Protein AF-A0A3D0UUD9-F1 (afdb_monomer_lite)

Sequence (102 aa):
MFSGERPNFPSEQTPTDGQTPPSLDQAPTDDTTTQDTVSNADTIKKLTINQNCIGCGKCAMIASSNFAMQGNKAVVISQDNTDSQSVQHTIRGCHANAISLA

Secondary structure (DSSP, 8-state):
--------PPP---------PPPP----------------------EEE-TT-----HHHHH-TTTEEEETTEEEE---TTTTSHHHHHHHHT-TT--EEE-

Structure (mmCIF, N/CA/C/O backbone):
data_AF-A0A3D0UUD9-F1
#
_entry.id   AF-A0A3D0UUD9-F1
#
loop_
_atom_site.group_PDB
_atom_site.id
_atom_site.type_symbol
_atom_site.label_atom_id
_atom_site.label_alt_id
_atom_site.label_comp_id
_atom_site.label_asym_id
_atom_site.label_entity_id
_atom_site.label_seq_id
_atom_site.pdbx_PDB_ins_code
_atom_site.Cartn_x
_atom_site.Cartn_y
_atom_site.Cartn_z
_atom_site.occupancy
_atom_site.B_iso_or_equiv
_atom_site.auth_seq_id
_atom_site.auth_comp_id
_atom_site.auth_asym_id
_atom_site.auth_atom_id
_atom_site.pdbx_PDB_model_num
ATOM 1 N N . MET A 1 1 ? -6.315 -57.611 -45.347 1.00 50.50 1 MET A N 1
ATOM 2 C CA . MET A 1 1 ? -7.318 -56.545 -45.543 1.00 50.50 1 MET A CA 1
ATOM 3 C C . MET A 1 1 ? -6.938 -55.411 -44.604 1.00 50.50 1 MET A C 1
ATOM 5 O O . MET A 1 1 ? -7.235 -55.498 -43.424 1.00 50.50 1 MET A O 1
ATOM 9 N N . PHE A 1 2 ? -6.156 -54.442 -45.084 1.00 52.19 2 PHE A N 1
ATOM 10 C CA . PHE A 1 2 ? -5.726 -53.276 -44.303 1.00 52.19 2 PHE A CA 1
ATOM 11 C C . PHE A 1 2 ? -6.462 -52.050 -44.848 1.00 52.19 2 PHE A C 1
ATOM 13 O O . PHE A 1 2 ? -5.993 -51.407 -45.783 1.00 52.19 2 PHE A O 1
ATOM 20 N N . SER A 1 3 ? -7.639 -51.782 -44.290 1.00 62.59 3 SER A N 1
ATOM 21 C CA . SER A 1 3 ? -8.308 -50.482 -44.380 1.00 62.59 3 SER A CA 1
ATOM 22 C C . SER A 1 3 ? -7.823 -49.682 -43.161 1.00 62.59 3 SER A C 1
ATOM 24 O O . SER A 1 3 ? -7.907 -50.189 -42.052 1.00 62.59 3 SER A O 1
ATOM 26 N N . GLY A 1 4 ? -7.206 -48.507 -43.231 1.00 56.56 4 GLY A N 1
ATOM 27 C CA . GLY A 1 4 ? -7.111 -47.563 -44.331 1.00 56.56 4 GLY A CA 1
ATOM 28 C C . GLY A 1 4 ? -7.879 -46.282 -44.027 1.00 56.56 4 GLY A C 1
ATOM 29 O O . GLY A 1 4 ? -8.620 -45.858 -44.893 1.00 56.56 4 GLY A O 1
ATOM 30 N N . GLU A 1 5 ? -7.696 -45.659 -42.856 1.00 63.53 5 GLU A N 1
ATOM 31 C CA . GLU A 1 5 ? -8.271 -44.341 -42.541 1.00 63.53 5 GLU A CA 1
ATOM 32 C C . GLU A 1 5 ? -7.233 -43.480 -41.799 1.00 63.53 5 GLU A C 1
ATOM 34 O O . GLU A 1 5 ? -6.919 -43.692 -40.629 1.00 63.53 5 GLU A O 1
ATOM 39 N N . ARG A 1 6 ? -6.637 -42.526 -42.527 1.00 69.38 6 ARG A N 1
ATOM 40 C CA . ARG A 1 6 ? -5.805 -41.447 -41.975 1.00 69.38 6 ARG A CA 1
ATOM 41 C C . ARG A 1 6 ? -6.721 -40.282 -41.571 1.00 69.38 6 ARG A C 1
ATOM 43 O O . ARG A 1 6 ? -7.624 -39.964 -42.345 1.00 69.38 6 ARG A O 1
ATOM 50 N N . PRO A 1 7 ? -6.486 -39.603 -40.435 1.00 66.56 7 PRO A N 1
ATOM 51 C CA . PRO A 1 7 ? -7.239 -38.407 -40.080 1.00 66.56 7 PRO A CA 1
ATOM 52 C C . PRO A 1 7 ? -6.944 -37.259 -41.057 1.00 66.56 7 PRO A C 1
ATOM 54 O O . PRO A 1 7 ? -5.792 -36.920 -41.331 1.00 66.56 7 PRO A O 1
ATOM 57 N N . ASN A 1 8 ? -8.023 -36.692 -41.590 1.00 67.06 8 ASN A N 1
ATOM 58 C CA . ASN A 1 8 ? -8.057 -35.522 -42.456 1.00 67.06 8 ASN A CA 1
ATOM 59 C C . ASN A 1 8 ? -7.814 -34.267 -41.595 1.00 67.06 8 ASN A C 1
ATOM 61 O O . ASN A 1 8 ? -8.669 -33.891 -40.796 1.00 67.06 8 ASN A O 1
ATOM 65 N N . PHE A 1 9 ? -6.629 -33.666 -41.711 1.00 65.50 9 PHE A N 1
ATOM 66 C CA . PHE A 1 9 ? -6.314 -32.361 -41.127 1.00 65.50 9 PHE A CA 1
ATOM 67 C C . PHE A 1 9 ? -6.690 -31.268 -42.138 1.00 65.50 9 PHE A C 1
ATOM 69 O O . PHE A 1 9 ? -6.114 -31.264 -43.229 1.00 65.50 9 PHE A O 1
ATOM 76 N N . PRO A 1 10 ? -7.606 -30.336 -41.821 1.00 66.75 10 PRO A N 1
ATOM 77 C CA . PRO A 1 10 ? -7.796 -29.157 -42.648 1.00 66.75 10 PRO A CA 1
ATOM 78 C C . PRO A 1 10 ? -6.597 -28.212 -42.504 1.00 66.75 10 PRO A C 1
ATOM 80 O O . PRO A 1 10 ? -6.147 -27.888 -41.405 1.00 66.75 10 PRO A O 1
ATOM 83 N N . SER A 1 11 ? -6.081 -27.836 -43.668 1.00 59.78 11 SER A N 1
ATOM 84 C CA . SER A 1 11 ? -4.912 -27.007 -43.917 1.00 59.78 11 SER A CA 1
ATOM 85 C C . SER A 1 11 ? -5.036 -25.578 -43.385 1.00 59.78 11 SER A C 1
ATOM 87 O O . SER A 1 11 ? -6.119 -25.001 -43.318 1.00 59.78 11 SER A O 1
ATOM 89 N N . GLU A 1 12 ? -3.865 -25.035 -43.066 1.00 50.22 12 GLU A N 1
ATOM 90 C CA . GLU A 1 12 ? -3.524 -23.638 -42.818 1.00 50.22 12 GLU A CA 1
ATOM 91 C C . GLU A 1 12 ? -4.393 -22.608 -43.556 1.00 50.22 12 GLU A C 1
ATOM 93 O O . GLU A 1 12 ? -4.534 -22.643 -44.778 1.00 50.22 12 GLU A O 1
ATOM 98 N N . GLN A 1 13 ? -4.865 -21.610 -42.807 1.00 55.59 13 GLN A N 1
ATOM 99 C CA . GLN A 1 13 ? -5.109 -20.270 -43.332 1.00 55.59 13 GLN A CA 1
ATOM 100 C C . GLN A 1 13 ? -4.481 -19.252 -42.380 1.00 55.59 13 GLN A C 1
ATOM 102 O O . GLN A 1 13 ? -5.042 -18.869 -41.355 1.00 55.59 13 GLN A O 1
ATOM 107 N N . THR A 1 14 ? -3.264 -18.852 -42.727 1.00 59.91 14 THR A N 1
ATOM 108 C CA . THR A 1 14 ? -2.593 -17.642 -42.256 1.00 59.91 14 THR A CA 1
ATOM 109 C C . THR A 1 14 ? -3.281 -16.406 -42.845 1.00 59.91 14 THR A C 1
ATOM 111 O O . THR A 1 14 ? -3.428 -16.344 -44.066 1.00 59.91 14 THR A O 1
ATOM 114 N N . PRO A 1 15 ? -3.633 -15.378 -42.058 1.00 61.16 15 PRO A N 1
ATOM 115 C CA . PRO A 1 15 ? -3.826 -14.043 -42.604 1.00 61.16 15 PRO A CA 1
ATOM 116 C C . PRO A 1 15 ? -2.460 -13.360 -42.776 1.00 61.16 15 PRO A C 1
ATOM 118 O O . PRO A 1 15 ? -1.823 -12.943 -41.810 1.00 61.16 15 PRO A O 1
ATOM 121 N N . THR A 1 16 ? -2.009 -13.273 -44.027 1.00 57.47 16 THR A N 1
ATOM 122 C CA . THR A 1 16 ? -0.956 -12.360 -44.486 1.00 57.47 16 THR A CA 1
ATOM 123 C C . THR A 1 16 ? -1.599 -11.128 -45.110 1.00 57.47 16 THR A C 1
ATOM 125 O O . THR A 1 16 ? -1.963 -11.157 -46.277 1.00 57.47 16 THR A O 1
ATOM 128 N N . ASP A 1 17 ? -1.673 -10.050 -44.344 1.00 54.88 17 ASP A N 1
ATOM 129 C CA . ASP A 1 17 ? -1.679 -8.667 -44.825 1.00 54.88 17 ASP A CA 1
ATOM 130 C C . ASP A 1 17 ? -0.931 -7.900 -43.723 1.00 54.88 17 ASP A C 1
ATOM 132 O O . ASP A 1 17 ? -1.334 -7.892 -42.566 1.00 54.88 17 ASP A O 1
ATOM 136 N N . GLY A 1 18 ? 0.287 -7.417 -43.938 1.00 52.91 18 GLY A N 1
ATOM 137 C CA . GLY A 1 18 ? 0.566 -6.429 -44.964 1.00 52.91 18 GLY A CA 1
ATOM 138 C C . GLY A 1 18 ? 0.505 -5.041 -44.332 1.00 52.91 18 GLY A C 1
ATOM 139 O O . GLY A 1 18 ? -0.327 -4.224 -44.709 1.00 52.91 18 GLY A O 1
ATOM 140 N N . GLN A 1 19 ? 1.381 -4.758 -43.363 1.00 47.62 19 GLN A N 1
ATOM 141 C CA . GLN A 1 19 ? 1.682 -3.375 -43.008 1.00 47.62 19 GLN A CA 1
ATOM 142 C C . GLN A 1 19 ? 3.184 -3.190 -42.805 1.00 47.62 19 GLN A C 1
ATOM 144 O O . GLN A 1 19 ? 3.810 -3.728 -41.895 1.00 47.62 19 GLN A O 1
ATOM 149 N N . THR A 1 20 ? 3.734 -2.459 -43.767 1.00 56.47 20 THR A N 1
ATOM 150 C CA . THR A 1 20 ? 5.084 -1.929 -43.900 1.00 56.47 20 THR A CA 1
ATOM 151 C C . THR A 1 20 ? 5.666 -1.426 -42.573 1.00 56.47 20 THR A C 1
ATOM 153 O O . THR A 1 20 ? 4.991 -0.667 -41.875 1.00 56.47 20 THR A O 1
ATOM 156 N N . PRO A 1 21 ? 6.927 -1.759 -42.241 1.00 63.44 21 PRO A N 1
ATOM 157 C CA . PRO A 1 21 ? 7.626 -1.117 -41.136 1.00 63.44 21 PRO A CA 1
ATOM 158 C C . PRO A 1 21 ? 7.948 0.343 -41.508 1.00 63.44 21 PRO A C 1
ATOM 160 O O . PRO A 1 21 ? 8.564 0.571 -42.553 1.00 63.44 21 PRO A O 1
ATOM 163 N N . PRO A 1 22 ? 7.577 1.355 -40.703 1.00 66.25 22 PRO A N 1
ATOM 164 C CA . PRO A 1 22 ? 8.169 2.672 -40.859 1.00 66.25 22 PRO A CA 1
ATOM 165 C C . PRO A 1 22 ? 9.652 2.603 -40.479 1.00 66.25 22 PRO A C 1
ATOM 167 O O . PRO A 1 22 ? 10.037 2.087 -39.429 1.00 66.25 22 PRO A O 1
ATOM 170 N N . SER A 1 23 ? 10.463 3.091 -41.410 1.00 53.69 23 SER A N 1
ATOM 171 C CA . SER A 1 23 ? 11.917 3.127 -41.395 1.00 53.69 23 SER A CA 1
ATOM 172 C C . SER A 1 23 ? 12.483 3.795 -40.140 1.00 53.69 23 SER A C 1
ATOM 174 O O . SER A 1 23 ? 12.040 4.869 -39.736 1.00 53.69 23 SER A O 1
ATOM 176 N N . LEU A 1 24 ? 13.526 3.168 -39.595 1.00 64.06 24 LEU A N 1
ATOM 177 C CA . LEU A 1 24 ? 14.615 3.823 -38.870 1.00 64.06 24 LEU A CA 1
ATOM 178 C C . LEU A 1 24 ? 15.132 5.021 -39.685 1.00 64.06 24 LEU A C 1
ATOM 180 O O . LEU A 1 24 ? 15.431 4.831 -40.865 1.00 64.06 24 LEU A O 1
ATOM 184 N N . ASP A 1 25 ? 15.257 6.199 -39.064 1.00 58.25 25 ASP A N 1
ATOM 185 C CA . ASP A 1 25 ? 16.563 6.822 -38.773 1.00 58.25 25 ASP A CA 1
ATOM 186 C C . ASP A 1 25 ? 16.420 8.076 -37.866 1.00 58.25 25 ASP A C 1
ATOM 188 O O . ASP A 1 25 ? 15.691 9.000 -38.209 1.00 58.25 25 ASP A O 1
ATOM 192 N N . GLN A 1 26 ? 17.081 8.024 -36.694 1.00 57.84 26 GLN A N 1
ATOM 193 C CA . GLN A 1 26 ? 17.863 9.058 -35.964 1.00 57.84 26 GLN A CA 1
ATOM 194 C C . GLN A 1 26 ? 17.289 10.496 -35.834 1.00 57.84 26 GLN A C 1
ATOM 196 O O . GLN A 1 26 ? 16.869 11.116 -36.794 1.00 57.84 26 GLN A O 1
ATOM 201 N N . ALA A 1 27 ? 17.292 11.178 -34.686 1.00 54.47 27 ALA A N 1
ATOM 202 C CA . ALA A 1 27 ? 18.290 11.277 -33.623 1.00 54.47 27 ALA A CA 1
ATOM 203 C C . ALA A 1 27 ? 17.635 11.911 -32.361 1.00 54.47 27 ALA A C 1
ATOM 205 O O . ALA A 1 27 ? 16.537 12.465 -32.455 1.00 54.47 27 ALA A O 1
ATOM 206 N N . PRO A 1 28 ? 18.282 11.842 -31.184 1.00 61.72 28 PRO A N 1
ATOM 207 C CA . PRO A 1 28 ? 17.696 12.218 -29.906 1.00 61.72 28 PRO A CA 1
ATOM 208 C C . PRO A 1 28 ? 17.747 13.735 -29.713 1.00 61.72 28 PRO A C 1
ATOM 210 O O . PRO A 1 28 ? 18.823 14.317 -29.597 1.00 61.72 28 PRO A O 1
ATOM 213 N N . THR A 1 29 ? 16.591 14.386 -29.622 1.00 56.09 29 THR A N 1
ATOM 214 C CA . THR A 1 29 ? 16.515 15.639 -28.871 1.00 56.09 29 THR A CA 1
ATOM 215 C C . THR A 1 29 ? 16.209 15.275 -27.435 1.00 56.09 29 THR A C 1
ATOM 217 O O . THR A 1 29 ? 15.063 15.046 -27.051 1.00 56.09 29 THR A O 1
ATOM 220 N N . ASP A 1 30 ? 17.309 15.154 -26.707 1.00 53.31 30 ASP A N 1
ATOM 221 C CA . ASP A 1 30 ? 17.486 15.462 -25.298 1.00 53.31 30 ASP A CA 1
ATOM 222 C C . ASP A 1 30 ? 16.691 16.731 -24.917 1.00 53.31 30 ASP A C 1
ATOM 224 O O . ASP A 1 30 ? 17.239 17.818 -24.750 1.00 53.31 30 ASP A O 1
ATOM 228 N N . ASP A 1 31 ? 15.367 16.625 -24.797 1.00 46.34 31 ASP A N 1
ATOM 229 C CA . ASP A 1 31 ? 14.623 17.536 -23.936 1.00 46.34 31 ASP A CA 1
ATOM 230 C C . ASP A 1 31 ? 14.822 16.993 -22.529 1.00 46.34 31 ASP A C 1
ATOM 232 O O . ASP A 1 31 ? 14.026 16.230 -21.974 1.00 46.34 31 ASP A O 1
ATOM 236 N N . THR A 1 32 ? 16.008 17.316 -22.018 1.00 55.72 32 THR A N 1
ATOM 237 C CA . THR A 1 32 ? 16.313 17.375 -20.604 1.00 55.72 32 THR A CA 1
ATOM 238 C C . THR A 1 32 ? 15.197 18.207 -19.966 1.00 55.72 32 THR A C 1
ATOM 240 O O . THR A 1 32 ? 15.274 19.425 -19.819 1.00 55.72 32 THR A O 1
ATOM 243 N N . THR A 1 33 ? 14.109 17.528 -19.598 1.00 48.34 33 THR A N 1
ATOM 244 C CA . THR A 1 33 ? 13.198 17.990 -18.569 1.00 48.34 33 THR A CA 1
ATOM 245 C C . THR A 1 33 ? 14.022 17.937 -17.298 1.00 48.34 33 THR A C 1
ATOM 247 O O . THR A 1 33 ? 14.027 16.948 -16.566 1.00 48.34 33 THR A O 1
ATOM 250 N N . THR A 1 34 ? 14.767 19.015 -17.057 1.00 58.69 34 THR A N 1
ATOM 251 C CA . THR A 1 34 ? 15.298 19.357 -15.747 1.00 58.69 34 THR A CA 1
ATOM 252 C C . THR A 1 34 ? 14.095 19.630 -14.854 1.00 58.69 34 THR A C 1
ATOM 254 O O . THR A 1 34 ? 13.713 20.765 -14.591 1.00 58.69 34 THR A O 1
ATOM 257 N N . GLN A 1 35 ? 13.452 18.561 -14.405 1.00 55.19 35 GLN A N 1
ATOM 258 C CA . GLN A 1 35 ? 12.720 18.563 -13.156 1.00 55.19 35 GLN A CA 1
ATOM 259 C C . GLN A 1 35 ? 13.606 17.915 -12.098 1.00 55.19 35 GLN A C 1
ATOM 261 O O . GLN A 1 35 ? 13.166 17.071 -11.326 1.00 55.19 35 GLN A O 1
ATOM 266 N N . ASP A 1 36 ? 14.832 18.430 -11.977 1.00 53.66 36 ASP A N 1
ATOM 267 C CA . ASP A 1 36 ? 15.458 18.623 -10.672 1.00 53.66 36 ASP A CA 1
ATOM 268 C C . ASP A 1 36 ? 14.644 19.673 -9.908 1.00 53.66 36 ASP A C 1
ATOM 270 O O . ASP A 1 36 ? 15.089 20.771 -9.576 1.00 53.66 36 ASP A O 1
ATOM 274 N N . THR A 1 37 ? 13.394 19.320 -9.609 1.00 52.47 37 THR A N 1
ATOM 275 C CA . THR A 1 37 ? 12.716 19.887 -8.460 1.00 52.47 37 THR A CA 1
ATOM 276 C C . THR A 1 37 ? 13.326 19.170 -7.271 1.00 52.47 37 THR A C 1
ATOM 278 O O . THR A 1 37 ? 12.757 18.234 -6.715 1.00 52.47 37 THR A O 1
ATOM 281 N N . VAL A 1 38 ? 14.529 19.611 -6.905 1.00 62.91 38 VAL A N 1
ATOM 282 C CA . VAL A 1 38 ? 15.137 19.354 -5.605 1.00 62.91 38 VAL A CA 1
ATOM 283 C C . VAL A 1 38 ? 14.281 20.114 -4.591 1.00 62.91 38 VAL A C 1
ATOM 285 O O . VAL A 1 38 ? 14.594 21.214 -4.150 1.00 62.91 38 VAL A O 1
ATOM 288 N N . SER A 1 39 ? 13.100 19.569 -4.314 1.00 48.34 39 SER A N 1
ATOM 289 C CA . SER A 1 39 ? 12.258 19.930 -3.185 1.00 48.34 39 SER A CA 1
ATOM 290 C C . SER A 1 39 ? 12.347 18.755 -2.227 1.00 48.34 39 SER A C 1
ATOM 292 O O . SER A 1 39 ? 11.781 17.699 -2.464 1.00 48.34 39 SER A O 1
ATOM 294 N N . ASN A 1 40 ? 13.303 18.835 -1.314 1.00 52.44 40 ASN A N 1
ATOM 295 C CA . ASN A 1 40 ? 13.098 19.371 0.030 1.00 52.44 40 ASN A CA 1
ATOM 296 C C . ASN A 1 40 ? 12.569 18.285 0.961 1.00 52.44 40 ASN A C 1
ATOM 298 O O . ASN A 1 40 ? 11.458 17.800 0.784 1.00 52.44 40 ASN A O 1
ATOM 302 N N . ALA A 1 41 ? 13.388 17.991 1.971 1.00 51.28 41 ALA A N 1
ATOM 303 C CA . ALA A 1 41 ? 13.117 17.089 3.073 1.00 51.28 41 ALA A CA 1
ATOM 304 C C . ALA A 1 41 ? 12.718 15.680 2.619 1.00 51.28 41 ALA A C 1
ATOM 306 O O . ALA A 1 41 ? 11.540 15.387 2.404 1.00 51.28 41 ALA A O 1
ATOM 307 N N . ASP A 1 42 ? 13.719 14.794 2.589 1.00 54.31 42 ASP A N 1
ATOM 308 C CA . ASP A 1 42 ? 13.553 13.357 2.829 1.00 54.31 42 ASP A CA 1
ATOM 309 C C . ASP A 1 42 ? 12.900 13.198 4.216 1.00 54.31 42 ASP A C 1
ATOM 311 O O . ASP A 1 42 ? 13.517 13.005 5.262 1.00 54.31 42 ASP A O 1
ATOM 315 N N . THR A 1 43 ? 11.614 13.518 4.248 1.00 58.09 43 THR A N 1
ATOM 316 C CA . THR A 1 43 ? 10.750 13.400 5.399 1.00 58.09 43 THR A CA 1
ATOM 317 C C . THR A 1 43 ? 10.460 11.924 5.378 1.00 58.09 43 THR A C 1
ATOM 319 O O . THR A 1 43 ? 9.773 11.489 4.463 1.00 58.09 43 THR A O 1
ATOM 322 N N . ILE A 1 44 ? 11.068 11.148 6.270 1.00 65.25 44 ILE A N 1
ATOM 323 C CA . ILE A 1 44 ? 10.943 9.688 6.267 1.00 65.25 44 ILE A CA 1
ATOM 324 C C . ILE A 1 44 ? 9.454 9.340 6.374 1.00 65.25 44 ILE A C 1
ATOM 326 O O . ILE A 1 44 ? 8.901 9.319 7.472 1.00 65.25 44 ILE A O 1
ATOM 330 N N . LYS A 1 45 ? 8.789 9.114 5.236 1.00 79.06 45 LYS A N 1
ATOM 331 C CA . LYS A 1 45 ? 7.364 8.797 5.202 1.00 79.06 45 LYS A CA 1
ATOM 332 C C . LYS A 1 45 ? 7.229 7.330 5.526 1.00 79.06 45 LYS A C 1
ATOM 334 O O . LYS A 1 45 ? 7.709 6.474 4.782 1.00 79.06 45 LYS A O 1
ATOM 339 N N . LYS A 1 46 ? 6.565 7.035 6.634 1.00 87.88 46 LYS A N 1
ATOM 340 C CA . LYS A 1 46 ? 6.380 5.678 7.124 1.00 87.88 46 LYS A CA 1
ATOM 341 C C . LYS A 1 46 ? 5.073 5.107 6.596 1.00 87.88 46 LYS A C 1
ATOM 343 O O . LYS A 1 46 ? 3.983 5.546 6.962 1.00 87.88 46 LYS A O 1
ATOM 348 N N . LEU A 1 47 ? 5.174 4.062 5.785 1.00 90.88 47 LEU A N 1
ATOM 349 C CA . LEU A 1 47 ? 4.037 3.256 5.370 1.00 90.88 47 LEU A CA 1
ATOM 350 C C . LEU A 1 47 ? 3.419 2.536 6.563 1.00 90.88 47 LEU A C 1
ATOM 352 O O . LEU A 1 47 ? 4.095 1.827 7.311 1.00 90.88 47 LEU A O 1
ATOM 356 N N . THR A 1 48 ? 2.110 2.695 6.713 1.00 91.44 48 THR A N 1
ATOM 357 C CA . THR A 1 48 ? 1.312 2.033 7.743 1.00 91.44 48 THR A CA 1
ATOM 358 C C . THR A 1 48 ? 0.028 1.464 7.157 1.00 91.44 48 THR A C 1
ATOM 360 O O . THR A 1 48 ? -0.532 1.995 6.196 1.00 91.44 48 THR A O 1
ATOM 363 N N . ILE A 1 49 ? -0.425 0.348 7.736 1.00 92.06 49 ILE A N 1
ATOM 364 C CA . ILE A 1 49 ? -1.688 -0.306 7.391 1.00 92.06 49 ILE A CA 1
ATOM 365 C C . ILE A 1 49 ? -2.566 -0.361 8.640 1.00 92.06 49 ILE A C 1
ATOM 367 O O . ILE A 1 49 ? -2.200 -0.960 9.648 1.00 92.06 49 ILE A O 1
ATOM 371 N N . ASN A 1 50 ? -3.736 0.260 8.553 1.00 91.56 50 ASN A N 1
ATOM 372 C CA . ASN A 1 50 ? -4.735 0.303 9.612 1.00 91.56 50 ASN A CA 1
ATOM 373 C C . ASN A 1 50 ? -5.571 -0.985 9.668 1.00 91.56 50 ASN A C 1
ATOM 375 O O . ASN A 1 50 ? -5.609 -1.791 8.732 1.00 91.56 50 ASN A O 1
ATOM 379 N N . GLN A 1 51 ? -6.332 -1.150 10.753 1.00 91.50 51 GLN A N 1
ATOM 380 C CA . GLN A 1 51 ? -7.181 -2.331 10.956 1.00 91.50 51 GLN A CA 1
ATOM 381 C C . GLN A 1 51 ? -8.291 -2.492 9.905 1.00 91.50 51 GLN A C 1
ATOM 383 O O . GLN A 1 51 ? -8.742 -3.619 9.680 1.00 91.50 51 GLN A O 1
ATOM 388 N N . ASN A 1 52 ? -8.641 -1.407 9.203 1.00 92.81 52 ASN A N 1
ATOM 389 C CA . ASN A 1 52 ? -9.589 -1.384 8.085 1.00 92.81 52 ASN A CA 1
ATOM 390 C C . ASN A 1 52 ? -9.148 -2.245 6.892 1.00 92.81 52 ASN A C 1
ATOM 392 O O . ASN A 1 52 ? -9.931 -2.459 5.973 1.00 92.81 52 ASN A O 1
ATOM 396 N N . CYS A 1 53 ? -7.910 -2.750 6.872 1.00 94.62 53 CYS A N 1
ATOM 397 C CA . CYS A 1 53 ? -7.462 -3.660 5.829 1.00 94.62 53 CYS A CA 1
ATOM 398 C C . CYS A 1 53 ? -8.340 -4.923 5.778 1.00 94.62 53 CYS A C 1
ATOM 400 O O . CYS A 1 53 ? -8.319 -5.754 6.693 1.00 94.62 53 CYS A O 1
ATOM 402 N N . ILE A 1 54 ? -9.064 -5.069 4.667 1.00 94.19 54 ILE A N 1
ATOM 403 C CA . ILE A 1 54 ? -9.909 -6.230 4.348 1.00 94.19 54 ILE A CA 1
AT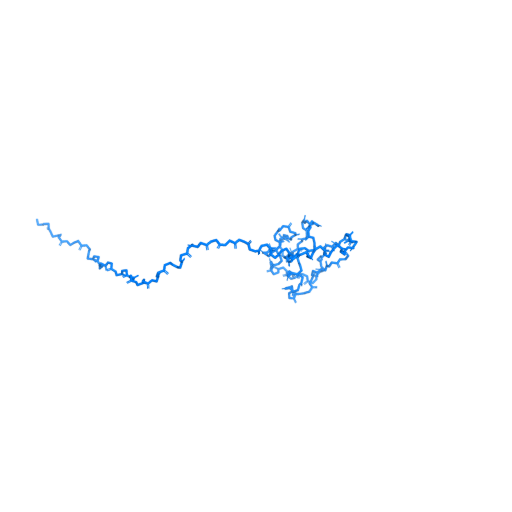OM 404 C C . ILE A 1 54 ? -9.155 -7.346 3.611 1.00 94.19 54 ILE A C 1
ATOM 406 O O . ILE A 1 54 ? -9.758 -8.346 3.244 1.00 94.19 54 ILE A O 1
ATOM 410 N N . GLY A 1 55 ? -7.857 -7.164 3.339 1.00 93.19 55 GLY A N 1
ATOM 411 C CA . GLY A 1 55 ? -7.036 -8.195 2.701 1.00 93.19 55 GLY A CA 1
ATOM 412 C C . GLY A 1 55 ? -7.291 -8.416 1.210 1.00 93.19 55 GLY A C 1
ATOM 413 O O . GLY A 1 55 ? -7.148 -9.535 0.735 1.00 93.19 55 GLY A O 1
ATOM 414 N N . CYS A 1 56 ? -7.632 -7.377 0.440 1.00 93.31 56 CYS A N 1
ATOM 415 C CA . CYS A 1 56 ? -7.912 -7.528 -0.996 1.00 93.31 56 CYS A CA 1
ATOM 416 C C . CYS A 1 56 ? -6.680 -7.851 -1.869 1.00 93.31 56 CYS A C 1
ATOM 418 O O . CYS A 1 56 ? -6.828 -8.067 -3.068 1.00 93.31 56 CYS A O 1
ATOM 420 N N . GLY A 1 57 ? -5.461 -7.808 -1.318 1.00 91.69 57 GLY A N 1
ATOM 421 C CA . GLY A 1 57 ? -4.222 -8.155 -2.030 1.00 91.69 57 GLY A CA 1
ATOM 422 C C . GLY A 1 57 ? -3.726 -7.138 -3.064 1.00 91.69 57 GLY A C 1
ATOM 423 O O . GLY A 1 57 ? -2.587 -7.232 -3.508 1.00 91.69 57 GLY A O 1
ATOM 424 N N . LYS A 1 58 ? -4.522 -6.122 -3.417 1.00 93.31 58 LYS A N 1
ATOM 425 C CA . LYS A 1 58 ? -4.183 -5.161 -4.481 1.00 93.31 58 LYS A CA 1
ATOM 426 C C . LYS A 1 58 ? -2.873 -4.405 -4.236 1.00 93.31 58 LYS A C 1
ATOM 428 O O . LYS A 1 58 ? -2.110 -4.189 -5.172 1.00 93.31 58 LYS A O 1
ATOM 433 N N . CYS A 1 59 ? -2.583 -4.042 -2.986 1.00 93.44 59 CYS A N 1
ATOM 434 C CA . CYS A 1 59 ? -1.336 -3.359 -2.644 1.00 93.44 59 CYS A CA 1
ATOM 435 C C . CYS A 1 59 ? -0.097 -4.240 -2.824 1.00 93.44 59 CYS A C 1
ATOM 437 O O . CYS A 1 59 ? 0.899 -3.769 -3.359 1.00 93.44 59 CYS A O 1
ATOM 439 N N . ALA A 1 60 ? -0.192 -5.523 -2.471 1.00 93.31 60 ALA A N 1
ATOM 440 C CA . ALA A 1 60 ? 0.879 -6.490 -2.689 1.00 93.31 60 ALA A CA 1
ATOM 441 C C . ALA A 1 60 ? 1.056 -6.853 -4.175 1.00 93.31 60 ALA A C 1
ATOM 443 O O . ALA A 1 60 ? 2.136 -7.271 -4.561 1.00 93.31 60 ALA A O 1
ATOM 444 N N . MET A 1 61 ? 0.032 -6.674 -5.022 1.00 92.25 61 MET A N 1
ATOM 445 C CA . MET A 1 61 ? 0.158 -6.875 -6.474 1.00 92.25 61 MET A CA 1
ATOM 446 C C . MET A 1 61 ? 0.846 -5.704 -7.189 1.00 92.25 61 MET A C 1
ATOM 448 O O . MET A 1 61 ? 1.605 -5.925 -8.122 1.00 92.25 61 MET A O 1
ATOM 452 N N . ILE A 1 62 ? 0.575 -4.462 -6.774 1.00 91.88 62 ILE A N 1
ATOM 453 C CA . ILE A 1 62 ? 1.110 -3.255 -7.434 1.00 91.88 62 ILE A CA 1
ATOM 454 C C . ILE A 1 62 ? 2.473 -2.856 -6.853 1.00 91.88 62 ILE A C 1
ATOM 456 O O . ILE A 1 62 ? 3.361 -2.430 -7.584 1.00 91.88 62 ILE A O 1
ATOM 460 N N . ALA A 1 63 ? 2.636 -2.976 -5.536 1.00 91.75 63 ALA A N 1
ATOM 461 C CA . ALA A 1 63 ? 3.846 -2.610 -4.810 1.00 91.75 63 ALA A CA 1
ATOM 462 C C . ALA A 1 63 ? 4.305 -3.787 -3.934 1.00 91.75 63 ALA A C 1
ATOM 464 O O . ALA A 1 63 ? 4.420 -3.678 -2.713 1.00 91.75 63 ALA A O 1
ATOM 465 N N . SER A 1 64 ? 4.576 -4.922 -4.585 1.00 92.94 64 SER A N 1
ATOM 466 C CA . SER A 1 64 ? 5.056 -6.166 -3.961 1.00 92.94 64 SER A CA 1
ATOM 467 C C . SER A 1 64 ? 6.365 -6.006 -3.189 1.00 92.94 64 SER A C 1
ATOM 469 O O . SER A 1 64 ? 6.651 -6.799 -2.300 1.00 92.94 64 SER A O 1
ATOM 471 N N . SER A 1 65 ? 7.165 -4.989 -3.518 1.00 93.06 65 SER A N 1
ATOM 472 C CA . SER A 1 65 ? 8.407 -4.677 -2.805 1.00 93.06 65 SER A CA 1
ATOM 473 C C . SER A 1 65 ? 8.150 -4.092 -1.416 1.00 93.06 65 SER A C 1
ATOM 475 O O . SER A 1 65 ? 8.929 -4.335 -0.503 1.00 93.06 65 SER A O 1
ATOM 477 N N . ASN A 1 66 ? 7.051 -3.350 -1.238 1.00 93.12 66 ASN A N 1
ATOM 478 C CA . ASN A 1 66 ? 6.709 -2.668 0.013 1.00 93.12 66 ASN A CA 1
ATOM 479 C C . ASN A 1 66 ? 5.643 -3.400 0.818 1.00 93.12 66 ASN A C 1
ATOM 481 O O . ASN A 1 66 ? 5.633 -3.307 2.044 1.00 93.12 66 ASN A O 1
ATOM 485 N N . PHE A 1 67 ? 4.746 -4.120 0.147 1.00 93.44 67 PHE A N 1
ATOM 486 C CA . PHE A 1 67 ? 3.613 -4.784 0.771 1.00 93.44 67 PHE A CA 1
ATOM 487 C C . PHE A 1 67 ? 3.609 -6.275 0.468 1.00 93.44 67 PHE A C 1
ATOM 489 O O . PHE A 1 67 ? 3.742 -6.692 -0.678 1.00 93.44 67 PHE A O 1
ATOM 496 N N . ALA A 1 68 ? 3.333 -7.068 1.496 1.00 95.06 68 ALA A N 1
ATOM 497 C CA . ALA A 1 68 ? 3.053 -8.488 1.364 1.00 95.06 68 ALA A CA 1
ATOM 498 C C . ALA A 1 68 ? 1.709 -8.821 2.007 1.00 95.06 68 ALA A C 1
ATOM 500 O O . ALA A 1 68 ? 1.194 -8.088 2.851 1.00 95.06 68 ALA A O 1
ATOM 501 N N . MET A 1 69 ? 1.135 -9.950 1.613 1.00 95.25 69 MET A N 1
ATOM 502 C CA . MET A 1 69 ? -0.038 -10.504 2.277 1.00 95.25 69 MET A CA 1
ATOM 503 C C . MET A 1 69 ? 0.417 -11.457 3.379 1.00 95.25 69 MET A C 1
ATOM 505 O O . MET A 1 69 ? 1.136 -12.416 3.111 1.00 95.25 69 MET A O 1
ATOM 509 N N . GLN A 1 70 ? -0.018 -11.204 4.612 1.00 94.25 70 GLN A N 1
ATOM 510 C CA . GLN A 1 70 ? 0.187 -12.097 5.746 1.00 94.25 70 GLN A CA 1
ATOM 511 C C . GLN A 1 70 ? -1.178 -12.609 6.218 1.00 94.25 70 GLN A C 1
ATOM 513 O O . GLN A 1 70 ? -1.938 -11.915 6.897 1.00 94.25 70 GLN A O 1
ATOM 518 N N . GLY A 1 71 ? -1.519 -13.830 5.799 1.00 92.69 71 GLY A N 1
ATOM 519 C CA . GLY A 1 71 ? -2.857 -14.389 5.990 1.00 92.69 71 GLY A CA 1
ATOM 520 C C . GLY A 1 71 ? -3.914 -13.559 5.256 1.00 92.69 71 GLY A C 1
ATOM 521 O O . GLY A 1 71 ? -3.818 -13.354 4.049 1.00 92.69 71 GLY A O 1
ATOM 522 N N . ASN A 1 72 ? -4.897 -13.045 5.999 1.00 91.81 72 ASN A N 1
ATOM 523 C CA . ASN A 1 72 ? -6.023 -12.277 5.452 1.00 91.81 72 ASN A CA 1
ATOM 524 C C . ASN A 1 72 ? -5.824 -10.752 5.517 1.00 91.81 72 ASN A C 1
ATOM 526 O O . ASN A 1 72 ? -6.782 -10.004 5.332 1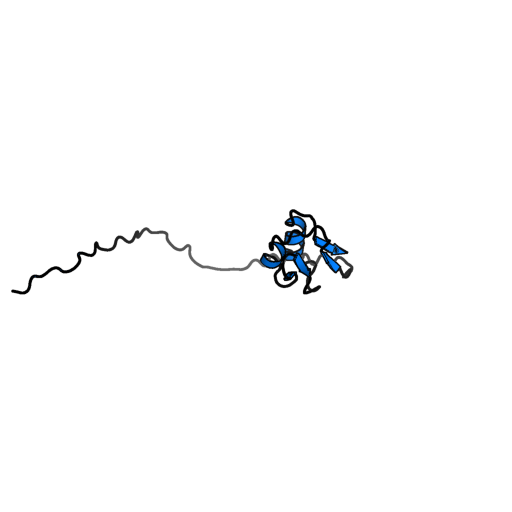.00 91.81 72 ASN A O 1
ATOM 530 N N . LYS A 1 73 ? -4.619 -10.258 5.828 1.00 93.19 73 LYS A N 1
ATOM 531 C CA . LYS A 1 73 ? -4.322 -8.817 5.867 1.00 93.19 73 LYS A CA 1
ATOM 532 C C . LYS A 1 73 ? -3.026 -8.511 5.126 1.00 93.19 73 LYS A C 1
ATOM 534 O O . LYS A 1 73 ? -2.117 -9.333 5.066 1.00 93.19 73 LYS A O 1
ATOM 539 N N . ALA A 1 74 ? -2.957 -7.312 4.560 1.00 94.25 74 ALA A N 1
ATOM 540 C CA . ALA A 1 74 ? -1.719 -6.794 4.003 1.00 94.25 74 ALA A CA 1
ATOM 541 C C . ALA A 1 74 ? -0.832 -6.245 5.128 1.00 94.25 74 ALA A C 1
ATOM 543 O O . ALA A 1 74 ? -1.335 -5.654 6.086 1.00 94.25 74 ALA A O 1
ATOM 544 N N . VAL A 1 75 ? 0.477 -6.422 4.989 1.00 94.38 75 VAL A N 1
ATOM 545 C CA . VAL A 1 75 ? 1.510 -5.912 5.892 1.00 94.38 75 VAL A CA 1
ATOM 546 C C . VAL A 1 75 ? 2.590 -5.197 5.089 1.00 94.38 75 VAL A C 1
ATOM 548 O O . VAL A 1 75 ? 2.821 -5.509 3.921 1.00 94.38 75 VAL A O 1
ATOM 551 N N . VAL A 1 76 ? 3.239 -4.220 5.716 1.00 93.62 76 VAL A N 1
ATOM 552 C CA . VAL A 1 76 ? 4.379 -3.511 5.128 1.00 93.62 76 VAL A CA 1
ATOM 553 C C . VAL A 1 76 ? 5.637 -4.325 5.408 1.00 93.62 76 VAL A C 1
ATOM 555 O O . VAL A 1 76 ? 5.933 -4.602 6.568 1.00 93.62 76 VAL A O 1
ATOM 558 N N . ILE A 1 77 ? 6.359 -4.706 4.359 1.00 94.25 77 ILE A N 1
ATOM 559 C CA . ILE A 1 77 ? 7.617 -5.461 4.448 1.00 94.25 77 ILE A CA 1
ATOM 560 C C . ILE A 1 77 ? 8.853 -4.597 4.188 1.00 94.25 77 ILE A C 1
ATOM 562 O O . ILE A 1 77 ? 9.939 -4.961 4.625 1.00 94.25 77 ILE A O 1
ATOM 566 N N . SER A 1 78 ? 8.697 -3.447 3.525 1.00 91.56 78 SER A N 1
ATOM 567 C CA . SER A 1 78 ? 9.781 -2.492 3.281 1.00 91.56 78 SER A CA 1
ATOM 568 C C . SER A 1 78 ? 9.267 -1.054 3.359 1.00 91.56 78 SER A C 1
ATOM 570 O O . SER A 1 78 ? 8.160 -0.737 2.913 1.00 91.56 78 SER A O 1
ATOM 572 N N . GLN A 1 79 ? 10.103 -0.196 3.940 1.00 91.25 79 GLN A N 1
ATOM 573 C CA . GLN A 1 79 ? 9.930 1.256 4.026 1.00 91.25 79 GLN A CA 1
ATOM 574 C C . GLN A 1 79 ? 10.807 1.991 3.000 1.00 91.25 79 GLN A C 1
ATOM 576 O O . GLN A 1 79 ? 11.023 3.190 3.120 1.00 91.25 79 GLN A O 1
ATOM 581 N N . ASP A 1 80 ? 11.334 1.281 2.005 1.00 88.12 80 ASP A N 1
ATOM 582 C CA . ASP A 1 80 ? 12.159 1.871 0.957 1.00 88.12 80 ASP A CA 1
ATOM 583 C C . ASP A 1 80 ? 11.269 2.413 -0.163 1.00 88.12 80 ASP A C 1
ATOM 585 O O . ASP A 1 80 ? 10.263 1.798 -0.515 1.00 88.12 80 ASP A O 1
ATOM 589 N N . ASN A 1 81 ? 11.639 3.540 -0.774 1.00 84.56 81 ASN A N 1
ATOM 590 C CA . ASN A 1 81 ? 10.900 4.129 -1.900 1.00 84.56 81 ASN A 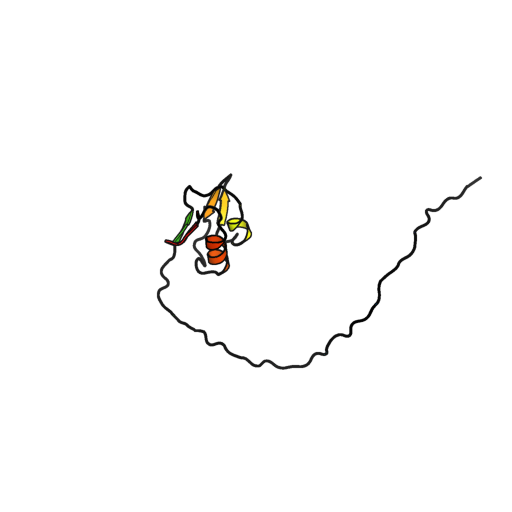CA 1
ATOM 591 C C . ASN A 1 81 ? 9.398 4.358 -1.609 1.00 84.56 81 ASN A C 1
ATOM 593 O O . ASN A 1 81 ? 8.539 4.115 -2.467 1.00 84.56 81 ASN A O 1
ATOM 597 N N . THR A 1 82 ? 9.057 4.834 -0.407 1.00 85.94 82 THR A N 1
ATOM 598 C CA . THR A 1 82 ? 7.663 5.138 -0.022 1.00 85.94 82 THR A CA 1
ATOM 599 C C . THR A 1 82 ? 7.053 6.284 -0.835 1.00 85.94 82 THR A C 1
ATOM 601 O O . THR A 1 82 ? 5.831 6.399 -0.937 1.00 85.94 82 THR A O 1
ATOM 604 N N . ASP A 1 83 ? 7.894 7.071 -1.503 1.00 84.56 83 ASP A N 1
ATOM 605 C CA . ASP A 1 83 ? 7.518 8.111 -2.462 1.00 84.56 83 ASP A CA 1
ATOM 606 C C . ASP A 1 83 ? 7.310 7.601 -3.894 1.00 84.56 83 ASP A C 1
ATOM 608 O O . ASP A 1 83 ? 6.940 8.372 -4.781 1.00 84.56 83 ASP A O 1
ATOM 612 N N . SER A 1 84 ? 7.519 6.305 -4.145 1.00 88.31 84 SER A N 1
ATOM 613 C CA . SER A 1 84 ? 7.332 5.736 -5.478 1.00 88.31 84 SER A CA 1
ATOM 614 C C . SER A 1 84 ? 5.892 5.904 -5.972 1.00 88.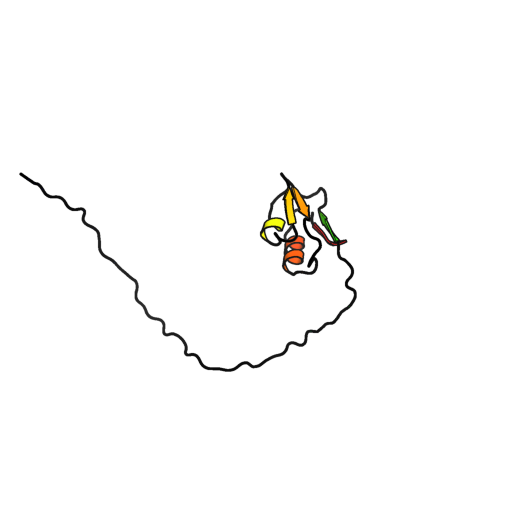31 84 SER A C 1
ATOM 616 O O . SER A 1 84 ? 4.916 5.827 -5.214 1.00 88.31 84 SER A O 1
ATOM 618 N N . GLN A 1 85 ? 5.743 6.076 -7.289 1.00 90.81 85 GLN A N 1
ATOM 619 C CA . GLN A 1 85 ? 4.424 6.150 -7.921 1.00 90.81 85 GLN A CA 1
ATOM 620 C C . GLN A 1 85 ? 3.579 4.905 -7.623 1.00 90.81 85 GLN A C 1
ATOM 622 O O . GLN A 1 85 ? 2.372 5.027 -7.423 1.00 90.81 85 GLN A O 1
ATOM 627 N N . SER A 1 86 ? 4.207 3.730 -7.520 1.00 90.19 86 SER A N 1
ATOM 628 C CA . SER A 1 86 ? 3.548 2.473 -7.154 1.00 90.19 86 SER A CA 1
ATOM 629 C C . SER A 1 86 ? 2.890 2.563 -5.778 1.00 90.19 86 SER A C 1
ATOM 631 O O . SER A 1 86 ? 1.715 2.221 -5.635 1.0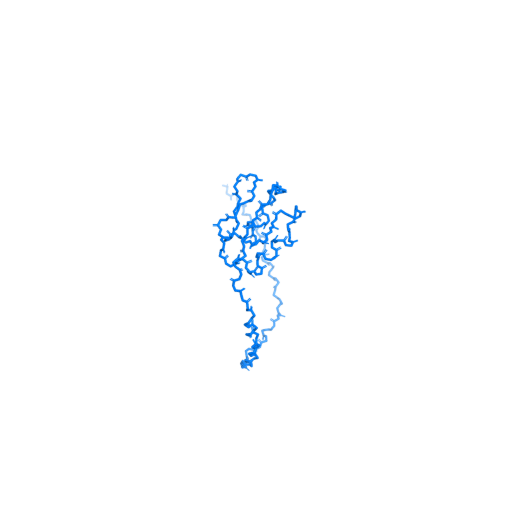0 90.19 86 SER A O 1
ATOM 633 N N . VAL A 1 87 ? 3.606 3.101 -4.784 1.00 90.50 87 VAL A N 1
ATOM 634 C CA . VAL A 1 87 ? 3.084 3.298 -3.428 1.00 90.50 87 VAL A CA 1
ATOM 635 C C . VAL A 1 87 ? 1.929 4.303 -3.429 1.00 90.50 87 VAL A C 1
ATOM 637 O O . VAL A 1 87 ? 0.843 3.996 -2.927 1.00 90.50 87 VAL A O 1
ATOM 640 N N . GLN A 1 88 ? 2.101 5.459 -4.075 1.00 91.06 88 GLN A N 1
ATOM 641 C CA . GLN A 1 88 ? 1.039 6.463 -4.218 1.00 91.06 88 GLN A CA 1
ATOM 642 C C . GLN A 1 88 ? -0.213 5.887 -4.900 1.00 91.06 88 GLN A C 1
ATOM 644 O O . GLN A 1 88 ? -1.343 6.144 -4.472 1.00 91.06 88 GLN A O 1
ATOM 649 N N . HIS A 1 89 ? -0.027 5.058 -5.929 1.00 90.75 89 HIS A N 1
ATOM 650 C CA . HIS A 1 89 ? -1.116 4.396 -6.635 1.00 90.75 89 HIS A CA 1
ATOM 651 C C . HIS A 1 89 ? -1.820 3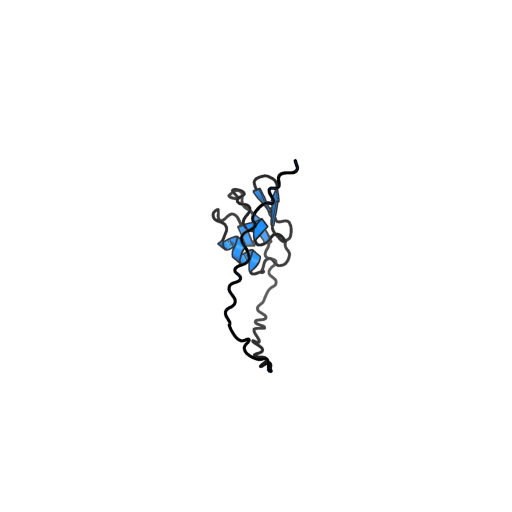.358 -5.752 1.00 90.75 89 HIS A C 1
ATOM 653 O O . HIS A 1 89 ? -3.049 3.296 -5.745 1.00 90.75 89 HIS A O 1
ATOM 659 N N . THR A 1 90 ? -1.082 2.592 -4.939 1.00 92.25 90 THR A N 1
ATOM 660 C CA . THR A 1 90 ? -1.691 1.657 -3.979 1.00 92.25 90 THR A CA 1
ATOM 661 C C . THR A 1 90 ? -2.483 2.340 -2.877 1.00 92.25 90 THR A C 1
ATOM 663 O O . THR A 1 90 ? -3.556 1.847 -2.531 1.00 92.25 90 THR A O 1
ATOM 666 N N . ILE A 1 91 ? -2.005 3.476 -2.360 1.00 91.62 91 ILE A N 1
ATOM 667 C CA . ILE A 1 91 ? -2.718 4.257 -1.341 1.00 91.62 91 ILE A CA 1
ATOM 668 C C . ILE A 1 91 ? -4.059 4.732 -1.906 1.00 91.62 91 ILE A C 1
ATOM 670 O O . ILE A 1 91 ? -5.105 4.452 -1.325 1.00 91.62 91 ILE A O 1
ATOM 674 N N . ARG A 1 92 ? -4.045 5.361 -3.089 1.00 91.56 92 ARG A N 1
ATOM 675 C CA . ARG A 1 92 ? -5.261 5.840 -3.772 1.00 91.56 92 ARG A CA 1
ATOM 676 C C . ARG A 1 92 ? -6.178 4.703 -4.230 1.00 91.56 92 ARG A C 1
ATOM 678 O O . ARG A 1 92 ? -7.389 4.868 -4.295 1.00 91.56 92 ARG A O 1
ATOM 685 N N . GLY A 1 93 ? -5.603 3.552 -4.568 1.00 89.50 93 GLY A N 1
ATOM 686 C CA . GLY A 1 93 ? -6.320 2.381 -5.066 1.00 89.50 93 GLY A CA 1
ATOM 687 C C . GLY A 1 93 ? -6.882 1.463 -3.979 1.00 89.50 93 GLY A C 1
ATOM 688 O O . GLY A 1 93 ? -7.502 0.452 -4.323 1.00 89.50 93 GLY A O 1
ATOM 689 N N . CYS A 1 94 ? -6.656 1.762 -2.696 1.00 92.25 94 CYS A N 1
ATOM 690 C CA . CYS A 1 94 ? -7.136 0.959 -1.579 1.00 92.25 94 CYS A CA 1
ATOM 691 C C . CYS A 1 94 ? -8.610 1.267 -1.283 1.00 92.25 94 CYS A C 1
ATOM 693 O O . CYS A 1 94 ? -8.925 2.276 -0.668 1.00 92.25 94 CYS A O 1
ATOM 695 N N . HIS A 1 95 ? -9.523 0.360 -1.641 1.00 89.94 95 HIS A N 1
ATOM 696 C CA . HIS A 1 95 ? -10.968 0.564 -1.426 1.00 89.94 95 HIS A CA 1
ATOM 697 C C . HIS A 1 95 ? -11.343 0.743 0.053 1.00 89.94 95 HIS A C 1
ATOM 699 O O . HIS A 1 95 ? -12.335 1.389 0.371 1.00 89.94 95 HIS A O 1
ATOM 705 N N . ALA A 1 96 ? -10.556 0.161 0.957 1.00 92.44 96 ALA A N 1
ATOM 706 C CA . ALA A 1 96 ? -10.779 0.253 2.394 1.00 92.44 96 ALA A CA 1
ATOM 707 C C . ALA A 1 96 ? -10.068 1.454 3.045 1.00 92.44 96 ALA A C 1
ATOM 709 O O . ALA A 1 96 ? -10.114 1.580 4.269 1.00 92.44 96 ALA A O 1
ATOM 710 N N . ASN A 1 97 ? -9.367 2.288 2.258 1.00 92.56 97 ASN A N 1
ATOM 711 C CA . ASN A 1 97 ? -8.537 3.400 2.737 1.00 92.56 97 ASN A CA 1
ATOM 712 C C . ASN A 1 97 ? -7.647 3.001 3.929 1.00 92.56 97 ASN A C 1
ATOM 714 O O . ASN A 1 97 ? -7.503 3.729 4.907 1.00 92.56 97 ASN A O 1
ATOM 718 N N . ALA A 1 98 ? -7.093 1.788 3.873 1.00 94.25 98 ALA A N 1
ATOM 719 C CA . ALA A 1 98 ? -6.364 1.201 4.990 1.00 94.25 98 ALA A CA 1
ATOM 720 C C . ALA A 1 98 ? -4.877 1.573 5.000 1.00 94.25 98 ALA A C 1
ATOM 722 O O . ALA A 1 98 ? -4.219 1.323 6.001 1.00 94.25 98 ALA A O 1
ATOM 723 N N . ILE A 1 99 ? -4.345 2.123 3.907 1.00 92.75 99 ILE A N 1
ATOM 724 C CA . ILE A 1 99 ? -2.919 2.429 3.739 1.00 92.75 99 ILE A CA 1
ATOM 725 C C . ILE A 1 99 ? -2.712 3.928 3.949 1.00 92.75 99 ILE A C 1
ATOM 727 O O . ILE A 1 99 ? -3.456 4.738 3.397 1.00 92.75 99 ILE A O 1
ATOM 731 N N . SER A 1 100 ? -1.710 4.305 4.737 1.00 90.00 100 SER A N 1
ATOM 732 C CA . SER A 1 100 ? -1.372 5.705 5.006 1.00 90.00 100 SER A CA 1
ATOM 733 C C . SER A 1 100 ? 0.142 5.905 5.076 1.00 90.00 100 SER A C 1
ATOM 735 O O . SER A 1 100 ? 0.887 4.976 5.392 1.00 90.00 100 SER A O 1
ATOM 737 N N . LEU A 1 101 ? 0.582 7.124 4.761 1.00 88.75 101 LEU A N 1
ATOM 738 C CA . LEU A 1 101 ? 1.948 7.598 4.978 1.00 88.75 101 LEU A CA 1
ATOM 739 C C . LEU A 1 101 ? 1.914 8.516 6.202 1.00 88.75 101 LEU A C 1
ATOM 741 O O . LEU A 1 101 ? 1.136 9.471 6.210 1.00 88.75 101 LEU A O 1
ATOM 745 N N . ALA A 1 102 ? 2.695 8.174 7.223 1.00 78.19 102 ALA A N 1
ATOM 746 C CA . ALA A 1 102 ? 2.869 8.950 8.449 1.00 78.19 102 ALA A CA 1
ATOM 747 C C . ALA A 1 102 ? 4.233 9.640 8.476 1.00 78.19 102 ALA A C 1
ATOM 749 O O . ALA A 1 102 ? 5.168 9.088 7.851 1.00 78.19 102 ALA A O 1
#

pLDDT: mean 76.7, std 17.38, range [46.34, 95.25]

Foldseek 3Di:
DDDDDDDDDDDDDDDDDDDDDDDDDDDDDPPPPPPPPVDDDPPQWDKDFAPLFQQPCPLCVQCVVQWDGDDRGIDGPDSPPCVDPSNVCSCVVRPSNGIGTD

Radius of gyration: 26.83 Å; chains: 1; bounding box: 29×76×56 Å